Protein 1O13 (pdb70)

Nearest PDB structures (foldseek):
  1o13-assembly1_A  TM=1.010E+00  e=2.431E-22  Thermotoga maritima
  1t3v-assembly1_A  TM=9.367E-01  e=3.868E-17  Thermotoga maritima
  2yx6-assembly1_A-2  TM=9.525E-01  e=4.884E-11  Pyrococcus horikoshii OT3
  2yx6-assembly3_D-3  TM=9.202E-01  e=7.203E-11  Pyrococcus horikoshii OT3
  2re2-assembly1_A  TM=8.102E-01  e=6.526E-03  Thermoplasma acidophilum DSM 1728

Organism: Thermotoga maritima (strain ATCC 43589 / DSM 3109 / JCM 10099 / NBRC 100826 / MSB8) (NCBI:txid243274)

B-factor: mean 29.23, std 10.31, range [16.58, 80.36]

Foldseek 3Di:
DEKFQFQDCPDQQTWGDQEDFQRQWIWDFDADPLATDDIRIGGQVQNDPPRGDDSLVVVVVVPAQEYEHADYDPVSCVVCVCRHHYHYNDGGGNRVRSNCVSVVD

CATH classification: 3.30.420.130

Secondary structure (DSSP, 8-state):
-EEEEESS--GGGPBBPS-STT-SEEEEEEEETTEEEEEEEEE-GGGSTT--S-HHHHHHHTT-SEEE-S---HHHHHHHH---EEE-S--SBHHHHHHHHHTT-

Radius of gyration: 12.38 Å; Cα contacts (8 Å, |Δi|>4): 218; chains: 1; bounding box: 26×30×35 Å

Sequence (105 aa):
IIAIPVSENRGKDSPISEHFGRAPYFAFVKVKNNAIADISVEENPLAQDHVHGAVPNFVKEKGAELVIVRGIGRRAIAAFEAGVKVIKGASGTVEEVVNQYLSGQ

InterPro domains:
  IPR003731 Dinitrogenase iron-molybdenum cofactor biosynthesis [PF02579] (14-104)
  IPR033913 MTH1175 domain [cd00851] (1-104)
  IPR036105 Dinitrogenase iron-molybdenum cofactor biosynthesis superfamily [G3DSA:3.30.420.130] (1-107)
  IPR036105 Dinitrogenase iron-molybdenum cofactor biosynthesis superfamily [SSF53146] (1-124)

Structure (mmCIF, N/CA/C/O backbone):
data_1O13
#
_entry.id   1O13
#
_cell.length_a   32.57
_cell.length_b   39.84
_cell.length_c   85.77
_cell.angle_alpha   90
_cell.angle_beta   90
_cell.angle_gamma   90
#
_symmetry.space_group_name_H-M   'P 21 21 21'
#
loop_
_entity.id
_entity.type
_entity.pdbx_description
1 polymer 'probable NifB protein'
2 water water
#
loop_
_atom_site.group_PDB
_atom_site.id
_atom_site.type_symbol
_atom_site.label_atom_id
_atom_site.label_alt_id
_atom_site.label_comp_id
_atom_site.label_asym_id
_atom_site.label_entity_id
_atom_site.label_seq_id
_atom_site.pdbx_PDB_ins_code
_atom_site.Cartn_x
_atom_site.Cartn_y
_atom_site.Cartn_z
_atom_site.occupancy
_atom_site.B_iso_or_equiv
_atom_site.auth_seq_id
_atom_site.auth_comp_id
_atom_site.auth_asym_id
_atom_site.auth_atom_id
_atom_site.pdbx_PDB_model_num
ATOM 9 N N . ILE A 1 14 ? 7.998 18.890 50.033 1.00 26.50 2 ILE A N 1
ATOM 10 C CA . ILE A 1 14 ? 8.777 19.420 51.142 1.00 23.22 2 ILE A CA 1
ATOM 11 C C . ILE A 1 14 ? 10.238 19.132 50.881 1.00 22.44 2 ILE A C 1
ATOM 12 O O . ILE A 1 14 ? 10.599 18.008 50.557 1.00 21.97 2 ILE A O 1
ATOM 17 N N . ILE A 1 15 ? 11.074 20.156 51.006 1.00 21.19 3 ILE A N 1
ATOM 18 C CA . ILE A 1 15 ? 12.503 20.012 50.758 1.00 21.18 3 ILE A CA 1
ATOM 19 C C . ILE A 1 15 ? 13.229 20.241 52.080 1.00 19.92 3 ILE A C 1
ATOM 20 O O . ILE A 1 15 ? 12.885 21.170 52.810 1.00 22.31 3 ILE A O 1
ATOM 25 N N . ALA A 1 16 ? 14.227 19.415 52.391 1.00 19.47 4 ALA A N 1
ATOM 26 C CA . ALA A 1 16 ? 14.972 19.586 53.649 1.00 19.89 4 ALA A CA 1
ATOM 27 C C . ALA A 1 16 ? 16.385 20.068 53.335 1.00 19.42 4 ALA A C 1
ATOM 28 O O . ALA A 1 16 ? 17.009 19.624 52.357 1.00 20.31 4 ALA A O 1
ATOM 30 N N . ILE A 1 17 ? 16.877 20.992 54.152 1.00 18.72 5 ILE A N 1
ATOM 31 C CA . ILE A 1 17 ? 18.222 21.536 53.964 1.00 19.63 5 ILE A CA 1
ATOM 32 C C . ILE A 1 17 ? 18.904 21.709 55.324 1.00 18.39 5 ILE A C 1
ATOM 33 O O . ILE A 1 17 ? 18.373 22.381 56.223 1.00 18.31 5 ILE A O 1
ATOM 38 N N . PRO A 1 18 ? 20.076 21.089 55.513 1.00 16.58 6 PRO A N 1
ATOM 39 C CA . PRO A 1 18 ? 20.782 21.232 56.797 1.00 18.50 6 PRO A CA 1
ATOM 40 C C . PRO A 1 18 ? 21.388 22.630 56.826 1.00 19.68 6 PRO A C 1
ATOM 41 O O . PRO A 1 18 ? 22.009 23.046 55.849 1.00 19.93 6 PRO A O 1
ATOM 45 N N . VAL A 1 19 ? 21.211 23.354 57.925 1.00 18.98 7 VAL A N 1
ATOM 46 C CA . VAL A 1 19 ? 21.764 24.695 58.003 1.00 19.28 7 VAL A CA 1
ATOM 47 C C . VAL A 1 19 ? 22.575 24.868 59.273 1.00 20.47 7 VAL A C 1
ATOM 48 O O . VAL A 1 19 ? 22.336 24.198 60.285 1.00 21.21 7 VAL A O 1
ATOM 52 N N . SER A 1 20 ? 23.552 25.772 59.214 1.00 20.86 8 SER A N 1
ATOM 53 C CA . SER A 1 20 ? 24.467 25.977 60.322 1.00 22.37 8 SER A CA 1
ATOM 54 C C . SER A 1 20 ? 24.090 27.010 61.371 1.00 23.15 8 SER A C 1
ATOM 55 O O . SER A 1 20 ? 24.660 27.013 62.461 1.00 23.42 8 SER A O 1
ATOM 58 N N . GLU A 1 21 ? 23.146 27.880 61.041 1.00 22.81 9 GLU A N 1
ATOM 59 C CA . GLU A 1 21 ? 22.675 28.923 61.952 1.00 25.15 9 GLU A CA 1
ATOM 60 C C . GLU A 1 21 ? 21.223 29.155 61.604 1.00 23.58 9 GLU A C 1
ATOM 61 O O . GLU A 1 21 ? 20.836 28.929 60.457 1.00 22.43 9 GLU A O 1
ATOM 67 N N . ASN A 1 22 ? 20.427 29.625 62.564 1.00 20.12 10 ASN A N 1
ATOM 68 C CA . ASN A 1 22 ? 19.032 29.925 62.250 1.00 19.58 10 ASN A CA 1
ATOM 69 C C . ASN A 1 22 ? 18.907 31.390 61.865 1.00 20.53 10 ASN A C 1
ATOM 70 O O . ASN A 1 22 ? 18.961 32.270 62.726 1.00 19.99 10 ASN A O 1
ATOM 75 N N . ARG A 1 23 ? 18.793 31.652 60.564 1.00 20.03 11 ARG A N 1
ATOM 76 C CA . ARG A 1 23 ? 18.596 33.015 60.080 1.00 21.20 11 ARG A CA 1
ATOM 77 C C . ARG A 1 23 ? 17.363 32.983 59.193 1.00 20.20 11 ARG A C 1
ATOM 78 O O . ARG A 1 23 ? 17.282 33.673 58.188 1.00 19.70 11 ARG A O 1
ATOM 86 N N . GLY A 1 24 ? 16.399 32.142 59.570 1.00 20.10 12 GLY A N 1
ATOM 87 C CA . GLY A 1 24 ? 15.180 32.048 58.789 1.00 18.82 12 GLY A CA 1
ATOM 88 C C . GLY A 1 24 ? 15.466 31.698 57.329 1.00 19.69 12 GLY A C 1
ATOM 89 O O . GLY A 1 24 ? 16.222 30.778 57.047 1.00 18.70 12 GLY A O 1
ATOM 90 N N . LYS A 1 25 ? 14.874 32.446 56.406 1.00 20.10 13 LYS A N 1
ATOM 91 C CA . LYS A 1 25 ? 15.068 32.174 54.982 1.00 20.49 13 LYS A CA 1
ATOM 92 C C . LYS A 1 25 ? 16.506 32.369 54.562 1.00 21.00 13 LYS A C 1
ATOM 93 O O . LYS A 1 25 ? 16.927 31.856 53.524 1.00 19.52 13 LYS A O 1
ATOM 99 N N . ASP A 1 26 ? 17.263 33.112 55.363 1.00 22.05 14 ASP 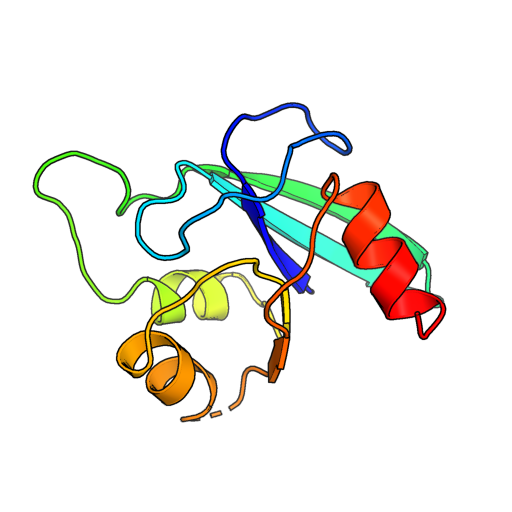A N 1
ATOM 100 C CA . ASP A 1 26 ? 18.680 33.362 55.045 1.00 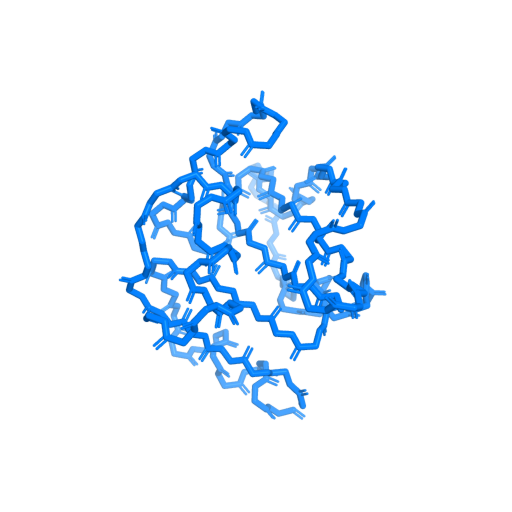21.63 14 ASP A CA 1
ATOM 101 C C . ASP A 1 26 ? 19.640 32.402 55.749 1.00 21.56 14 ASP A C 1
ATOM 102 O O . ASP A 1 26 ? 20.859 32.641 55.757 1.00 19.75 14 ASP A O 1
ATOM 107 N N . SER A 1 27 ? 19.118 31.310 56.312 1.00 19.55 15 SER A N 1
ATOM 108 C CA . SER A 1 27 ? 19.998 30.364 56.999 1.00 19.85 15 SER A CA 1
ATOM 109 C C . SER A 1 27 ? 20.945 29.755 55.983 1.00 19.81 15 SER A C 1
ATOM 110 O O . SER A 1 27 ? 20.518 29.260 54.935 1.00 20.25 15 SER A O 1
ATOM 113 N N . PRO A 1 28 ? 22.251 29.784 56.285 1.00 20.57 16 PRO A N 1
ATOM 114 C CA . PRO A 1 28 ? 23.306 29.243 55.419 1.00 22.25 16 PRO A CA 1
ATOM 115 C C . PRO A 1 28 ? 23.339 27.716 55.450 1.00 21.33 16 PRO A C 1
ATOM 116 O O . PRO A 1 28 ? 23.260 27.117 56.509 1.00 20.05 16 PRO A O 1
ATOM 120 N N . ILE A 1 29 ? 23.479 27.105 54.283 1.00 24.88 17 ILE A N 1
ATOM 121 C CA . ILE A 1 29 ? 23.529 25.652 54.198 1.00 27.04 17 ILE A CA 1
ATOM 122 C C . ILE A 1 29 ? 24.761 25.142 54.948 1.00 29.18 17 ILE A C 1
ATOM 123 O O . ILE A 1 29 ? 25.859 25.700 54.847 1.00 29.41 17 ILE A O 1
ATOM 128 N N . SER A 1 30 ? 24.571 24.091 55.733 1.00 28.89 18 SER A N 1
ATOM 129 C CA . SER A 1 30 ? 25.655 23.530 56.526 1.00 29.86 18 SER A CA 1
ATOM 130 C C . SER A 1 30 ? 26.662 22.772 55.655 1.00 31.13 18 SER A C 1
ATOM 131 O O . SER A 1 30 ? 26.286 22.145 54.666 1.00 30.99 18 SER A O 1
ATOM 134 N N . GLU A 1 31 ? 27.939 22.833 56.020 1.00 30.28 19 GLU A N 1
ATOM 135 C CA . GLU A 1 31 ? 28.954 22.106 55.259 1.00 33.10 19 GLU A CA 1
ATOM 136 C C . GLU A 1 31 ? 28.720 20.599 55.407 1.00 33.79 19 GLU A C 1
ATOM 137 O O . GLU A 1 31 ? 28.909 19.853 54.454 1.00 36.99 19 GLU A O 1
ATOM 143 N N . HIS A 1 32 ? 28.298 20.165 56.594 1.00 33.29 20 HIS A N 1
ATOM 144 C CA . HIS A 1 32 ? 28.032 18.745 56.872 1.00 35.72 20 HIS A CA 1
ATOM 145 C C . HIS A 1 32 ? 26.541 18.465 57.131 1.00 35.91 20 HIS A C 1
ATOM 146 O O . HIS A 1 32 ? 25.814 19.335 57.618 1.00 37.87 20 HIS A O 1
ATOM 153 N N . PHE A 1 33 ? 26.097 17.251 56.805 1.00 34.24 21 PHE A N 1
ATOM 154 C CA . PHE A 1 33 ? 24.696 16.845 56.968 1.00 32.64 21 PHE A CA 1
ATOM 155 C C . PHE A 1 33 ? 24.299 16.346 58.359 1.00 31.99 21 PHE A C 1
ATOM 156 O O . PHE A 1 33 ? 23.478 16.958 59.032 1.00 31.41 21 PHE A O 1
ATOM 164 N N . GLY A 1 34 ? 24.879 15.221 58.771 1.00 31.00 22 GLY A N 1
ATOM 165 C CA . GLY A 1 34 ? 24.528 14.619 60.046 1.00 30.41 22 GLY A CA 1
ATOM 166 C C . GLY A 1 34 ? 24.582 15.482 61.284 1.00 29.90 22 GLY A C 1
ATOM 167 O O . GLY A 1 34 ? 23.707 15.384 62.146 1.00 29.17 22 GLY A O 1
ATOM 168 N N . ARG A 1 35 ? 25.605 16.327 61.374 1.00 29.60 23 ARG A N 1
ATOM 169 C CA . ARG A 1 35 ? 25.792 17.191 62.531 1.00 29.60 23 ARG A CA 1
ATOM 170 C C . ARG A 1 35 ? 25.281 18.627 62.372 1.00 28.53 23 ARG A C 1
ATOM 171 O O . ARG A 1 35 ? 25.538 19.453 63.244 1.00 28.29 23 ARG A O 1
ATOM 179 N N . ALA A 1 36 ? 24.567 18.938 61.287 1.00 26.16 24 ALA A N 1
ATOM 180 C CA . ALA A 1 36 ? 24.044 20.312 61.122 1.00 23.94 24 ALA A CA 1
ATOM 181 C C . ALA A 1 36 ? 23.199 20.621 62.347 1.00 23.21 24 ALA A C 1
ATOM 182 O O . ALA A 1 36 ? 22.439 19.778 62.788 1.00 23.42 24 ALA A O 1
ATOM 184 N N . PRO A 1 37 ? 23.289 21.843 62.897 1.00 21.74 25 PRO A N 1
ATOM 185 C CA . PRO A 1 37 ? 22.476 22.120 64.085 1.00 22.29 25 PRO A CA 1
ATOM 186 C C . PRO A 1 37 ? 20.984 22.235 63.841 1.00 21.26 25 PRO A C 1
ATOM 187 O O . PRO A 1 37 ? 20.197 22.086 64.779 1.00 20.93 25 PRO A O 1
ATOM 191 N N . TYR A 1 38 ? 20.587 22.509 62.595 1.00 19.43 26 TYR A N 1
ATOM 192 C CA . TYR A 1 38 ? 19.169 22.626 62.272 1.00 19.43 26 TYR A CA 1
ATOM 193 C C . TYR A 1 38 ? 18.908 22.103 60.879 1.00 19.57 26 TYR A C 1
ATOM 194 O O . TYR A 1 38 ? 19.821 21.960 60.079 1.00 19.22 26 TYR A O 1
ATOM 203 N N . PHE A 1 39 ? 17.643 21.825 60.599 1.00 18.77 27 PHE A N 1
ATOM 204 C CA . PHE A 1 39 ? 17.245 21.504 59.237 1.00 18.19 27 PHE A CA 1
ATOM 205 C C . PHE A 1 39 ? 16.121 22.483 58.942 1.00 19.42 27 PHE A C 1
ATOM 206 O O . PHE A 1 39 ? 15.288 22.748 59.811 1.00 19.39 27 PHE A O 1
ATOM 214 N N . ALA A 1 40 ? 16.113 23.051 57.742 1.00 18.44 28 ALA A N 1
ATOM 215 C CA . ALA A 1 40 ? 15.029 23.946 57.368 1.00 19.58 28 ALA A CA 1
ATOM 216 C C . ALA A 1 40 ? 14.129 23.047 56.533 1.00 19.85 28 ALA A C 1
ATOM 217 O O . ALA A 1 40 ? 14.634 22.368 55.629 1.00 20.02 28 ALA A O 1
ATOM 219 N N . PHE A 1 41 ? 12.834 22.997 56.846 1.00 18.84 29 PHE A N 1
ATOM 220 C CA . PHE A 1 41 ? 11.904 22.188 56.047 1.00 19.11 29 PHE A CA 1
ATOM 221 C C . PHE A 1 41 ? 11.078 23.186 55.266 1.00 18.06 29 PHE A C 1
ATOM 222 O O . PHE A 1 41 ? 10.337 23.991 55.838 1.00 16.86 29 PHE A O 1
ATOM 230 N N . VAL A 1 42 ? 11.219 23.118 53.946 1.00 18.93 30 VAL A N 1
ATOM 231 C CA . VAL A 1 42 ? 10.590 24.078 53.052 1.00 17.67 30 VAL A CA 1
ATOM 232 C C . VAL A 1 42 ? 9.472 23.507 52.209 1.00 19.11 30 VAL A C 1
ATOM 233 O O . VAL A 1 42 ? 9.719 22.607 51.406 1.00 17.64 30 VAL A O 1
ATOM 237 N N . LYS A 1 43 ? 8.259 24.030 52.384 1.00 17.30 31 LYS A N 1
ATOM 238 C CA . LYS A 1 43 ? 7.136 23.557 51.576 1.00 21.87 31 LYS A CA 1
ATOM 239 C C . LYS A 1 43 ? 7.150 24.379 50.286 1.00 21.42 31 LYS A C 1
ATOM 240 O O . LYS A 1 43 ? 7.357 25.590 50.312 1.00 19.77 31 LYS A O 1
ATOM 246 N N . VAL A 1 44 ? 6.941 23.712 49.162 1.00 21.39 32 VAL A N 1
ATOM 247 C CA . VAL A 1 44 ? 6.913 24.392 47.871 1.00 22.62 32 VAL A CA 1
ATOM 248 C C . VAL A 1 44 ? 5.534 24.143 47.253 1.00 25.03 32 VAL A C 1
ATOM 249 O O . VAL A 1 44 ? 4.978 23.034 47.362 1.00 24.56 32 VAL A O 1
ATOM 253 N N . LYS A 1 45 ? 4.977 25.173 46.624 1.00 23.58 33 LYS A N 1
ATOM 254 C CA . LYS A 1 45 ? 3.673 25.070 45.970 1.00 24.70 33 LYS A CA 1
ATOM 255 C C . LYS A 1 45 ? 3.729 26.039 44.790 1.00 24.60 33 LYS A C 1
ATOM 256 O O . LYS A 1 45 ? 4.346 27.098 44.903 1.00 21.46 33 LYS A O 1
ATOM 262 N N . ASN A 1 46 ? 3.132 25.669 43.654 1.00 23.35 34 ASN A N 1
ATOM 263 C CA . ASN A 1 46 ? 3.126 26.546 42.487 1.00 22.94 34 ASN A CA 1
ATOM 264 C C . ASN A 1 46 ? 4.559 26.917 42.085 1.00 23.16 34 ASN A C 1
ATOM 265 O O . ASN A 1 46 ? 4.825 28.021 41.597 1.00 23.81 34 ASN A O 1
ATOM 270 N N . ASN A 1 47 ? 5.468 25.970 42.276 1.00 23.89 35 ASN A N 1
ATOM 271 C CA . ASN A 1 47 ? 6.872 26.152 41.949 1.00 25.02 35 ASN A CA 1
ATOM 272 C C . ASN A 1 47 ? 7.551 27.307 42.664 1.00 25.11 35 ASN A C 1
ATOM 273 O O . ASN A 1 47 ? 8.500 27.888 42.130 1.00 25.13 35 ASN A O 1
ATOM 278 N N . ALA A 1 48 ? 7.074 27.626 43.868 1.00 23.04 36 ALA A N 1
ATOM 279 C CA . ALA A 1 48 ? 7.654 28.696 44.682 1.00 22.60 36 ALA A CA 1
ATOM 280 C C . ALA A 1 48 ? 7.596 28.280 46.140 1.00 21.76 36 ALA A C 1
ATOM 281 O O . ALA A 1 48 ? 6.801 27.413 46.531 1.00 19.57 36 ALA A O 1
ATOM 283 N N . ILE A 1 49 ? 8.458 28.892 46.937 1.00 20.27 37 ILE A N 1
ATOM 284 C CA . ILE 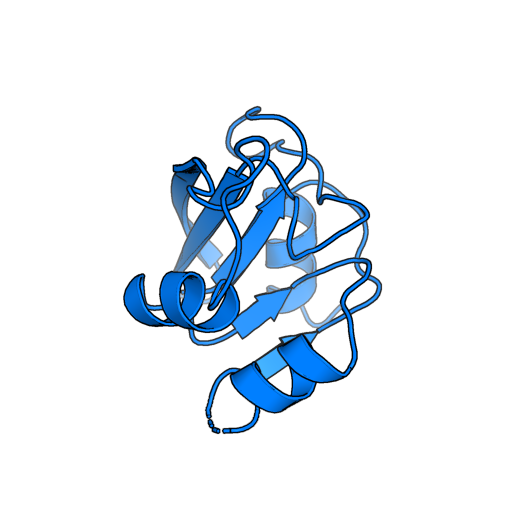A 1 49 ? 8.502 28.612 48.375 1.00 18.23 37 ILE A CA 1
ATOM 285 C C . ILE A 1 49 ? 7.165 29.029 48.981 1.00 21.16 37 ILE A C 1
ATOM 286 O O . ILE A 1 49 ? 6.659 30.127 48.692 1.00 18.50 37 ILE A O 1
ATOM 291 N N . ALA A 1 50 ? 6.599 28.170 49.827 1.00 19.79 38 ALA A N 1
ATOM 292 C CA . ALA A 1 50 ? 5.320 28.465 50.470 1.00 21.54 38 ALA A CA 1
ATOM 293 C C . ALA A 1 50 ? 5.473 28.617 51.984 1.00 21.54 38 ALA A C 1
ATOM 294 O O . ALA A 1 50 ? 4.767 29.409 52.602 1.00 21.74 38 ALA A O 1
ATOM 296 N N . ASP A 1 51 ? 6.415 27.896 52.578 1.00 18.97 39 ASP A N 1
ATOM 297 C CA . ASP A 1 51 ? 6.604 27.983 54.041 1.00 20.60 39 ASP A CA 1
ATOM 298 C C . ASP A 1 51 ? 8.002 27.489 54.397 1.00 19.45 39 ASP A C 1
ATOM 299 O O . ASP A 1 51 ? 8.505 26.572 53.762 1.00 18.55 39 ASP A O 1
ATOM 304 N N . ILE A 1 52 ? 8.629 28.093 55.399 1.00 18.74 40 ILE A N 1
ATOM 305 C CA . ILE A 1 52 ? 9.957 27.628 55.813 1.00 18.82 40 ILE A CA 1
ATOM 306 C C . ILE A 1 52 ? 9.889 27.390 57.318 1.00 20.68 40 ILE A C 1
ATOM 307 O O . ILE A 1 52 ? 9.517 28.289 58.077 1.00 20.53 40 ILE A O 1
ATOM 312 N N . SER A 1 53 ? 10.226 26.179 57.739 1.00 18.06 41 SER A N 1
ATOM 313 C CA . SER A 1 53 ? 10.210 25.833 59.149 1.00 19.67 41 SER A CA 1
ATOM 314 C C . SER A 1 53 ? 11.614 25.419 59.567 1.00 20.47 41 SER A C 1
ATOM 315 O O . SER A 1 53 ? 12.132 24.406 59.085 1.00 21.32 41 SER A O 1
ATOM 318 N N . VAL A 1 54 ? 12.228 26.173 60.471 1.00 20.99 42 VAL A N 1
ATOM 319 C CA . VAL A 1 54 ? 13.582 25.837 60.925 1.00 17.35 42 VAL A CA 1
ATOM 320 C C . VAL A 1 54 ? 13.445 25.032 62.201 1.00 19.52 42 VAL A C 1
ATOM 321 O O . VAL A 1 54 ? 12.846 25.500 63.179 1.00 18.63 42 VAL A O 1
ATOM 325 N N . GLU A 1 55 ? 14.021 23.835 62.198 1.00 20.13 43 GLU A N 1
ATOM 326 C CA . GLU A 1 55 ? 13.923 22.936 63.350 1.00 23.48 43 GLU A CA 1
ATOM 327 C C . GLU A 1 55 ? 15.267 22.429 63.862 1.00 22.44 43 GLU A C 1
ATOM 328 O O . GLU A 1 55 ? 16.171 22.168 63.085 1.00 19.60 43 GLU A O 1
ATOM 334 N N . GLU A 1 56 ? 15.404 22.298 65.181 1.00 21.49 44 GLU A N 1
ATOM 335 C CA . GLU A 1 56 ? 16.663 21.816 65.729 1.00 23.10 44 GLU A CA 1
ATOM 336 C C . GLU A 1 56 ? 16.875 20.395 65.260 1.00 20.98 44 GLU A C 1
ATOM 337 O O . GLU A 1 56 ? 15.918 19.636 65.158 1.00 20.58 44 GLU A O 1
ATOM 343 N N . ASN A 1 57 ? 18.121 20.041 64.968 1.00 18.46 45 ASN A N 1
ATOM 344 C CA . ASN A 1 57 ? 18.450 18.663 64.585 1.00 19.79 45 ASN A CA 1
ATOM 345 C C . ASN A 1 57 ? 18.716 18.004 65.940 1.00 19.81 45 ASN A C 1
ATOM 346 O O . ASN A 1 57 ? 19.705 18.325 66.595 1.00 19.97 45 ASN A O 1
ATOM 351 N N . PRO A 1 58 ? 17.839 17.086 66.380 1.00 20.61 46 PRO A N 1
ATOM 352 C CA . PRO A 1 58 ? 18.054 16.435 67.676 1.00 21.77 46 PRO A CA 1
ATOM 353 C C . PRO A 1 58 ? 19.378 15.677 67.737 1.00 21.23 46 PRO A C 1
ATOM 354 O O . PRO A 1 58 ? 19.940 15.486 68.818 1.00 24.34 46 PRO A O 1
ATOM 358 N N . LEU A 1 59 ? 19.878 15.238 66.593 1.00 21.59 47 LEU A N 1
ATOM 359 C CA . LEU A 1 59 ? 21.138 14.488 66.602 1.00 21.75 47 LEU A CA 1
ATOM 360 C C . LEU A 1 59 ? 22.380 15.388 66.548 1.00 23.47 47 LEU A C 1
ATOM 361 O O . LEU A 1 59 ? 23.505 14.901 66.406 1.00 23.26 47 LEU A O 1
ATOM 366 N N . ALA A 1 60 ? 22.198 16.704 66.668 1.00 22.83 48 ALA A N 1
ATOM 367 C CA . ALA A 1 60 ? 23.365 17.570 66.660 1.00 26.08 48 ALA A CA 1
ATOM 368 C C . ALA A 1 60 ? 23.918 17.684 68.081 1.00 27.79 48 ALA A C 1
ATOM 369 O O . ALA A 1 60 ? 24.989 18.220 68.272 1.00 31.61 48 ALA A O 1
ATOM 371 N N . GLN A 1 61 ? 23.182 17.202 69.074 1.00 28.43 49 GLN A N 1
ATOM 372 C CA . GLN A 1 61 ? 23.655 17.259 70.468 1.00 31.41 49 GLN A CA 1
ATOM 373 C C . GLN A 1 61 ? 24.887 16.374 70.628 1.00 31.70 49 GLN A C 1
ATOM 374 O O . GLN A 1 61 ? 25.053 15.378 69.911 1.00 31.84 49 GLN A O 1
ATOM 380 N N . ASP A 1 62 ? 25.747 16.722 71.580 1.00 33.41 50 ASP A N 1
ATOM 381 C CA . ASP A 1 62 ? 26.954 15.943 71.817 1.00 32.79 50 ASP A CA 1
ATOM 382 C C . ASP A 1 62 ? 26.554 14.560 72.317 1.00 31.10 50 ASP A C 1
ATOM 383 O O . ASP A 1 62 ? 25.708 14.439 73.196 1.00 30.88 50 ASP A O 1
ATOM 388 N N . HIS A 1 63 ? 27.157 13.524 71.744 1.00 29.60 51 HIS A N 1
ATOM 389 C CA . HIS A 1 63 ? 26.872 12.152 72.155 1.00 28.37 51 HIS A CA 1
ATOM 390 C C . HIS A 1 63 ? 25.459 11.640 71.960 1.00 25.56 51 HIS A C 1
ATOM 391 O O . HIS A 1 63 ? 24.995 10.794 72.723 1.00 23.60 51 HIS A O 1
ATOM 398 N N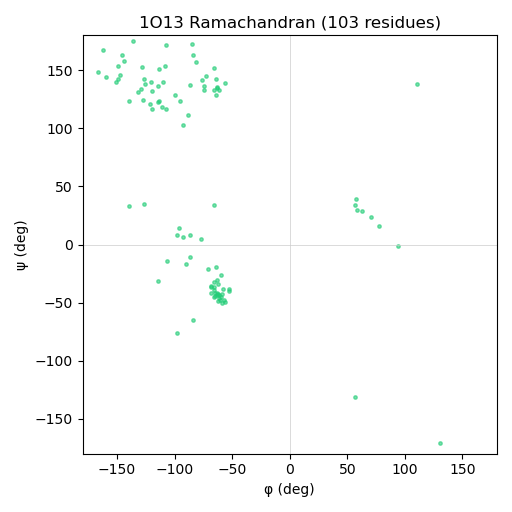 . VAL A 1 64 ? 24.776 12.175 70.954 1.00 22.47 52 VAL A N 1
ATOM 399 C CA . VAL A 1 64 ? 23.446 11.701 70.579 1.00 22.01 52 VAL A CA 1
ATOM 400 C C . VAL A 1 64 ? 23.636 11.568 69.070 1.00 21.38 52 VAL A C 1
ATOM 401 O O . VAL A 1 64 ? 24.127 12.491 68.427 1.00 22.45 52 VAL A O 1
ATOM 405 N N . HIS A 1 65 ? 23.264 10.447 68.482 1.00 19.10 53 HIS A N 1
ATOM 406 C CA . HIS A 1 65 ? 23.480 10.297 67.045 1.00 20.35 53 HIS A CA 1
ATOM 407 C C . HIS A 1 65 ? 22.631 9.185 66.486 1.00 19.40 53 HIS A C 1
ATOM 408 O O . HIS A 1 65 ? 22.037 8.419 67.253 1.00 19.25 53 HIS A O 1
ATOM 415 N N . GLY A 1 66 ? 22.535 9.117 65.161 1.00 17.74 54 GLY A N 1
ATOM 416 C CA . GLY A 1 66 ? 21.808 8.017 64.547 1.00 19.52 54 GLY A CA 1
ATOM 417 C C . GLY A 1 66 ? 20.485 8.311 63.863 1.00 21.34 54 GLY A C 1
ATOM 418 O O . GLY A 1 66 ? 19.689 9.128 64.336 1.00 21.00 54 GLY A O 1
ATOM 419 N N . ALA A 1 67 ? 20.287 7.679 62.706 1.00 19.14 55 ALA A N 1
ATOM 420 C CA . ALA A 1 67 ? 19.033 7.796 61.976 1.00 20.52 55 ALA A CA 1
ATOM 421 C C . ALA A 1 67 ? 18.631 9.223 61.608 1.00 18.93 55 ALA A C 1
ATOM 422 O O . ALA A 1 67 ? 17.450 9.545 61.681 1.00 19.82 55 ALA A O 1
ATOM 424 N N . VAL A 1 68 ? 19.580 10.070 61.220 1.00 18.73 56 VAL A N 1
ATOM 425 C CA . VAL A 1 68 ? 19.221 11.436 60.853 1.00 20.81 56 VAL A CA 1
ATOM 426 C C . VAL A 1 68 ? 18.405 11.419 59.558 1.00 21.37 56 VAL A C 1
ATOM 427 O O . VAL A 1 68 ? 17.485 12.217 59.393 1.00 22.01 56 VAL A O 1
ATOM 431 N N . PRO A 1 69 ? 18.725 10.513 58.616 1.00 21.36 57 PRO A N 1
ATOM 432 C CA . PRO A 1 69 ? 17.888 10.547 57.408 1.00 20.74 57 PRO A CA 1
ATOM 433 C C . PRO A 1 69 ? 16.434 10.223 57.769 1.00 20.73 57 PRO A C 1
ATOM 434 O O . PRO A 1 69 ? 15.490 10.763 57.174 1.00 20.63 57 PRO A O 1
ATOM 438 N N . ASN A 1 70 ? 16.249 9.351 58.761 1.00 19.40 58 ASN A N 1
ATOM 439 C CA . ASN A 1 70 ? 14.905 8.966 59.194 1.00 19.71 58 ASN A CA 1
ATOM 440 C C . ASN A 1 70 ? 14.158 10.131 59.808 1.00 20.75 58 ASN A C 1
ATOM 441 O O . ASN A 1 70 ? 12.953 10.268 59.600 1.00 21.10 58 ASN A O 1
ATOM 446 N N . PHE A 1 71 ? 14.863 10.958 60.586 1.00 18.91 59 PHE A N 1
ATOM 447 C CA . PHE A 1 71 ? 14.256 12.137 61.188 1.00 20.06 59 PHE A CA 1
ATOM 448 C C . PHE A 1 71 ? 13.812 13.065 60.030 1.00 20.67 59 PHE A C 1
ATOM 449 O O . PHE A 1 71 ? 12.703 13.596 60.045 1.00 21.51 59 PHE A O 1
ATOM 457 N N . VAL A 1 72 ? 14.667 13.231 59.026 1.00 20.07 60 VAL A N 1
ATOM 458 C CA . VAL A 1 72 ? 14.341 14.098 57.889 1.00 21.24 60 VAL A CA 1
ATOM 459 C C . VAL A 1 72 ? 13.100 13.577 57.161 1.00 22.90 60 VAL A C 1
ATOM 460 O O . VAL A 1 72 ? 12.180 14.340 56.857 1.00 22.32 60 VAL A O 1
ATOM 464 N N . LYS A 1 73 ? 13.068 12.274 56.902 1.00 24.76 61 LYS A N 1
ATOM 465 C CA . LYS A 1 73 ? 11.920 11.651 56.239 1.00 26.34 61 LYS A CA 1
ATOM 466 C C . LYS A 1 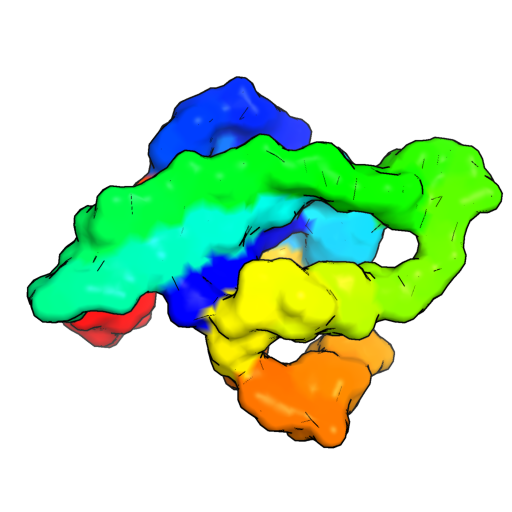73 ? 10.631 11.809 57.065 1.00 27.90 61 LYS A C 1
ATOM 467 O O . LYS A 1 73 ? 9.559 12.121 56.518 1.00 29.00 61 LYS A O 1
ATOM 473 N N . GLU A 1 74 ? 10.733 11.602 58.379 1.00 28.01 62 GLU A N 1
ATOM 474 C CA . GLU A 1 74 ? 9.592 11.725 59.293 1.00 30.48 62 GLU A CA 1
ATOM 475 C C . GLU A 1 74 ? 8.898 13.056 59.122 1.00 30.01 62 GLU A C 1
ATOM 476 O O . GLU A 1 74 ? 7.683 13.157 59.235 1.00 29.08 62 GLU A O 1
ATOM 482 N N . LYS A 1 75 ? 9.703 14.086 58.906 1.00 28.90 63 LYS A N 1
ATOM 483 C CA . LYS A 1 75 ? 9.215 15.442 58.759 1.00 30.41 63 LYS A CA 1
ATOM 484 C C . LYS A 1 75 ? 8.591 15.745 57.405 1.00 30.52 63 LYS A C 1
ATOM 485 O O . LYS A 1 75 ? 8.252 16.900 57.131 1.00 34.53 63 LYS A O 1
ATOM 491 N N . GLY A 1 76 ? 8.475 14.733 56.554 1.00 29.39 64 GLY A N 1
ATOM 492 C CA . GLY A 1 76 ? 7.841 14.924 55.257 1.00 28.93 64 GLY A CA 1
ATOM 493 C C . GLY A 1 76 ? 8.691 15.236 54.035 1.00 27.64 64 GLY A C 1
ATOM 494 O O . GLY A 1 76 ? 8.149 15.359 52.938 1.00 26.09 64 GLY A O 1
ATOM 495 N N . ALA A 1 77 ? 10.008 15.360 54.200 1.00 25.08 65 ALA A N 1
ATOM 496 C CA . ALA A 1 77 ? 10.888 15.671 53.073 1.00 26.01 65 ALA A CA 1
ATOM 497 C C . ALA A 1 77 ? 10.901 14.643 51.959 1.00 27.43 65 ALA A C 1
ATOM 498 O O . ALA A 1 77 ? 11.051 13.449 52.210 1.00 26.90 65 ALA A O 1
ATOM 500 N N . GLU A 1 78 ? 10.780 15.120 50.723 1.00 25.90 66 GLU A N 1
ATOM 501 C CA . GLU A 1 78 ? 10.835 14.251 49.556 1.00 27.92 66 GLU A CA 1
ATOM 502 C C . GLU A 1 78 ? 12.158 14.463 48.849 1.00 26.78 66 GLU A C 1
ATOM 503 O O . GLU A 1 78 ? 12.561 13.672 48.000 1.00 28.03 66 GLU A O 1
ATOM 509 N N . LEU A 1 79 ? 12.840 15.546 49.213 1.00 25.38 67 LEU A N 1
ATOM 510 C CA . LEU A 1 79 ? 14.126 15.895 48.621 1.00 24.26 67 LEU A CA 1
ATOM 511 C C . LEU A 1 79 ? 14.962 16.593 49.683 1.00 24.02 67 LEU A C 1
ATOM 512 O O . LEU A 1 79 ? 14.423 17.283 50.540 1.00 21.82 67 LEU A O 1
ATOM 517 N N . VAL A 1 80 ? 16.269 16.383 49.646 1.00 24.51 68 VAL A N 1
ATOM 518 C CA . VAL A 1 80 ? 17.154 17.047 50.584 1.00 24.22 68 VAL A CA 1
ATOM 519 C C . VAL A 1 80 ? 18.249 17.664 49.728 1.00 24.94 68 VAL A C 1
ATOM 520 O O . VAL A 1 80 ? 18.767 17.023 48.801 1.00 26.14 68 VAL A O 1
ATOM 524 N N . ILE A 1 81 ? 18.567 18.923 50.006 1.00 24.07 69 ILE A N 1
ATOM 525 C CA . ILE A 1 81 ? 19.614 19.644 49.278 1.00 24.01 69 ILE A CA 1
ATOM 526 C C . ILE A 1 81 ? 20.713 19.887 50.300 1.00 25.21 69 ILE A C 1
ATOM 527 O O . ILE A 1 81 ? 20.464 20.457 51.360 1.00 23.57 69 ILE A O 1
ATOM 532 N N . VAL A 1 82 ? 21.922 19.427 50.001 1.00 24.02 70 VAL A N 1
ATOM 533 C CA . VAL A 1 82 ? 23.018 19.557 50.939 1.00 25.83 70 VAL A CA 1
ATOM 534 C C . VAL A 1 82 ? 24.290 20.018 50.242 1.00 28.63 70 VAL A C 1
ATOM 535 O O . VAL A 1 82 ? 24.328 20.165 49.008 1.00 29.55 70 VAL A O 1
ATOM 539 N N . ARG A 1 83 ? 25.323 20.269 51.043 1.00 29.59 71 ARG A N 1
ATOM 540 C CA . ARG A 1 83 ? 26.627 20.611 50.494 1.00 31.93 71 ARG A CA 1
ATOM 541 C C . ARG A 1 83 ? 27.317 19.250 50.558 1.00 32.47 71 ARG A C 1
ATOM 542 O O . ARG A 1 83 ? 27.452 18.565 49.549 1.00 37.83 71 ARG A O 1
ATOM 550 N N . GLY A 1 84 ? 27.720 18.854 51.754 1.00 33.13 72 GLY A N 1
ATOM 551 C CA . GLY A 1 84 ? 28.369 17.566 51.933 1.00 35.08 72 GLY A CA 1
ATOM 552 C C . GLY A 1 84 ? 27.470 16.576 52.656 1.00 35.02 72 GLY A C 1
ATOM 553 O O . GLY A 1 84 ? 26.582 16.950 53.431 1.00 34.11 72 GLY A O 1
ATOM 554 N N . ILE A 1 85 ? 27.693 15.296 52.408 1.00 34.55 73 ILE A N 1
ATOM 555 C CA . ILE A 1 85 ? 26.897 14.262 53.048 1.00 34.23 73 ILE A CA 1
ATOM 556 C C . ILE A 1 85 ? 27.622 12.937 52.819 1.00 35.73 73 ILE A C 1
ATOM 557 O O . ILE A 1 85 ? 28.285 12.765 51.800 1.00 35.89 73 ILE A O 1
ATOM 562 N N . GLY A 1 86 ? 27.502 12.021 53.774 1.00 36.65 74 GLY A N 1
ATOM 563 C CA . GLY A 1 86 ? 28.155 10.729 53.647 1.00 37.82 74 GLY A CA 1
ATOM 564 C C . GLY A 1 86 ? 27.425 9.711 52.794 1.00 38.60 74 GLY A C 1
ATOM 565 O O . GLY A 1 86 ? 26.203 9.781 52.604 1.00 37.03 74 GLY A O 1
ATOM 566 N N . ARG A 1 87 ? 28.184 8.745 52.280 1.00 38.40 75 ARG A N 1
ATOM 567 C CA . ARG A 1 87 ? 27.619 7.698 51.436 1.00 38.58 75 ARG A CA 1
ATOM 568 C C . ARG A 1 87 ? 26.528 6.936 52.173 1.00 38.24 75 ARG A C 1
ATOM 569 O O . ARG A 1 87 ? 25.517 6.572 51.581 1.00 40.84 75 ARG A O 1
ATOM 577 N N . ARG A 1 88 ? 26.728 6.703 53.467 1.00 38.88 76 ARG A N 1
ATOM 578 C CA . ARG A 1 88 ? 25.739 5.982 54.271 1.00 38.31 76 ARG A CA 1
ATOM 579 C C . ARG A 1 88 ? 24.389 6.709 54.307 1.00 37.72 76 ARG A C 1
ATOM 580 O O . ARG A 1 88 ? 23.334 6.097 54.108 1.00 37.85 76 ARG A O 1
ATOM 588 N N . ALA A 1 89 ? 24.420 8.014 54.565 1.00 34.91 77 ALA A N 1
ATOM 589 C CA . ALA A 1 89 ? 23.189 8.801 54.612 1.00 33.22 77 ALA A CA 1
ATOM 590 C C . ALA A 1 89 ? 22.544 8.833 53.232 1.00 32.13 77 ALA A C 1
ATOM 591 O O . ALA A 1 89 ? 21.337 8.727 53.112 1.00 31.43 77 ALA A O 1
ATOM 593 N N . ILE A 1 90 ? 23.352 8.989 52.189 1.00 32.98 78 ILE A N 1
ATOM 594 C CA . ILE A 1 90 ? 22.816 9.024 50.829 1.00 34.29 78 ILE A CA 1
ATOM 595 C C . ILE A 1 90 ? 22.103 7.708 50.552 1.00 33.57 78 ILE A C 1
ATOM 596 O O . ILE A 1 90 ? 21.001 7.684 50.018 1.00 32.65 78 ILE A O 1
ATOM 601 N N . ALA A 1 91 ? 22.744 6.609 50.931 1.00 35.03 79 ALA A N 1
ATOM 602 C CA . ALA A 1 91 ? 22.165 5.291 50.707 1.00 35.24 79 ALA A CA 1
ATOM 603 C C . ALA A 1 91 ? 20.862 5.160 51.475 1.00 34.74 79 ALA A C 1
ATOM 604 O O . ALA A 1 91 ? 19.878 4.649 50.943 1.00 35.51 79 ALA A O 1
ATOM 606 N N . ALA A 1 92 ? 20.843 5.635 52.720 1.00 33.25 80 ALA A N 1
ATOM 607 C CA . ALA A 1 92 ? 19.633 5.544 53.531 1.00 30.93 80 ALA A CA 1
ATOM 608 C C . ALA A 1 92 ? 18.492 6.358 52.918 1.00 29.46 80 ALA A C 1
ATOM 609 O O . ALA A 1 92 ? 17.359 5.915 52.904 1.00 27.87 80 ALA A O 1
ATOM 611 N N . PHE A 1 93 ? 18.778 7.555 52.420 1.00 29.74 81 PHE A N 1
ATOM 612 C CA . PHE A 1 93 ? 17.708 8.353 51.799 1.00 28.99 81 PHE A CA 1
ATOM 613 C C . PHE A 1 93 ? 17.189 7.659 50.534 1.00 31.84 81 PHE A C 1
ATOM 614 O O . PHE A 1 93 ? 15.977 7.576 50.293 1.00 31.14 81 PHE A O 1
ATOM 622 N N . GLU A 1 94 ? 18.116 7.168 49.722 1.00 34.68 82 GLU A N 1
ATOM 623 C CA . GLU A 1 94 ? 17.744 6.486 48.483 1.00 37.77 82 GLU A CA 1
ATOM 624 C C . GLU A 1 94 ? 16.842 5.285 48.801 1.00 39.25 82 GLU A C 1
ATOM 625 O O . GLU A 1 94 ? 15.828 5.051 48.133 1.00 40.50 82 GLU A O 1
ATOM 631 N N . ALA A 1 95 ? 17.206 4.540 49.838 1.00 39.87 83 ALA A N 1
ATOM 632 C CA . ALA A 1 95 ? 16.432 3.375 50.259 1.00 39.92 83 ALA A CA 1
ATOM 633 C C . ALA A 1 95 ? 15.042 3.752 50.780 1.00 40.61 83 ALA A C 1
ATOM 634 O O . ALA A 1 95 ? 14.146 2.904 50.846 1.00 40.99 83 ALA A O 1
ATOM 644 N N . GLY A 1 97 ? 13.257 6.406 49.451 1.00 37.59 85 GLY A N 1
ATOM 645 C CA . GLY A 1 97 ? 12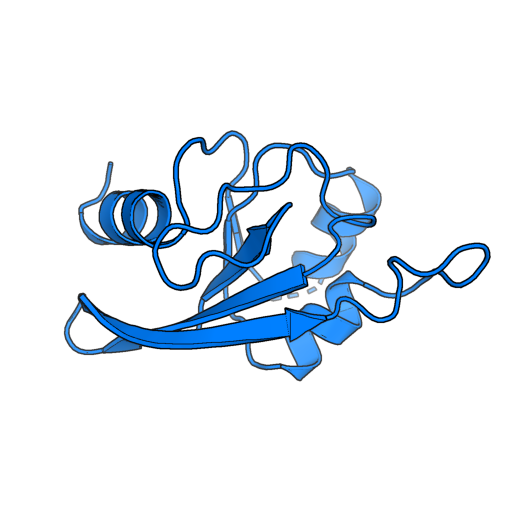.608 7.213 48.431 1.00 37.69 85 GLY A CA 1
ATOM 646 C C . GLY A 1 97 ? 12.769 8.718 48.534 1.00 37.18 85 GLY A C 1
ATOM 647 O O . GLY A 1 97 ? 11.855 9.467 48.172 1.00 38.11 85 GLY A O 1
ATOM 648 N N . VAL A 1 98 ? 13.923 9.158 49.028 1.00 35.56 86 VAL A N 1
ATOM 649 C CA . VAL A 1 98 ? 14.212 10.582 49.170 1.00 33.46 86 VAL A CA 1
ATOM 650 C C . VAL A 1 98 ? 15.351 10.972 48.248 1.00 32.15 86 VAL A C 1
ATOM 651 O O . VAL A 1 98 ? 16.442 10.417 48.318 1.00 32.60 86 VAL A O 1
ATOM 655 N N . LYS A 1 99 ? 15.092 11.934 47.375 1.00 32.74 87 LYS A N 1
ATOM 656 C CA . LYS A 1 99 ? 16.109 12.374 46.443 1.00 31.27 87 LYS A CA 1
ATOM 657 C C . LYS A 1 99 ? 17.114 13.258 47.154 1.00 30.88 87 LYS A C 1
ATOM 658 O O . LYS A 1 99 ? 16.752 14.058 48.026 1.00 31.13 87 LYS A O 1
ATOM 664 N N . VAL A 1 100 ? 18.378 13.099 46.791 1.00 29.39 88 VAL A N 1
ATOM 665 C CA . VAL A 1 100 ? 19.443 13.895 47.381 1.00 31.64 88 VAL A CA 1
ATOM 666 C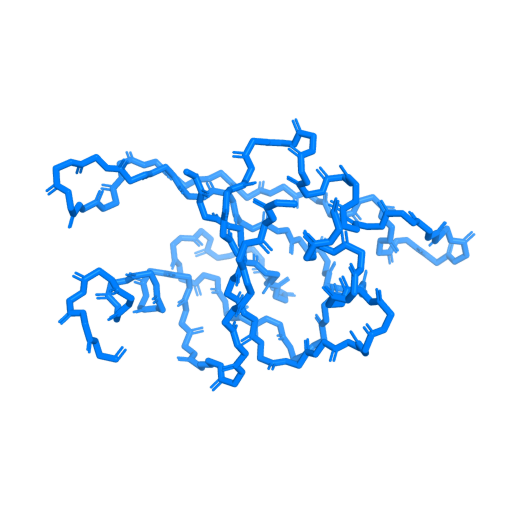 C . VAL A 1 100 ? 20.178 14.713 46.318 1.00 32.84 88 VAL A C 1
ATOM 667 O O . VAL A 1 100 ? 20.529 14.188 45.258 1.00 31.93 88 VAL A O 1
ATOM 671 N N . ILE A 1 101 ? 20.375 16.000 46.580 1.00 32.32 89 ILE A N 1
ATOM 672 C CA . ILE A 1 101 ? 21.155 16.842 45.675 1.00 33.48 89 ILE A CA 1
ATOM 673 C C . ILE A 1 101 ? 22.292 17.389 46.531 1.00 34.93 89 ILE A C 1
ATOM 674 O O . ILE A 1 101 ? 22.048 18.034 47.556 1.00 33.70 89 ILE A O 1
ATOM 679 N N . LYS A 1 102 ? 23.533 17.111 46.125 1.00 37.48 90 LYS A N 1
ATOM 680 C CA . LYS A 1 102 ? 24.709 17.556 46.879 1.00 38.91 90 LYS A CA 1
ATOM 681 C C . LYS A 1 102 ? 25.462 18.686 46.197 1.00 39.37 90 LYS A C 1
ATOM 682 O O . LYS A 1 102 ? 25.201 19.032 45.039 1.00 39.15 90 LYS A O 1
ATOM 688 N N . GLY A 1 103 ? 26.424 19.228 46.935 1.00 39.17 91 GLY A N 1
ATOM 689 C CA . GLY A 1 103 ? 27.267 20.294 46.428 1.00 39.53 91 GLY A CA 1
ATOM 690 C C . GLY A 1 103 ? 26.610 21.644 46.250 1.00 39.19 91 GLY A C 1
ATOM 691 O O . GLY A 1 103 ? 27.075 22.457 45.458 1.00 40.38 91 GLY A O 1
ATOM 692 N N . ALA A 1 104 ? 25.533 21.905 46.975 1.00 37.57 92 ALA A N 1
ATOM 693 C CA . ALA A 1 104 ? 24.867 23.195 46.847 1.00 36.13 92 ALA A CA 1
ATOM 694 C C . ALA A 1 104 ? 25.569 24.223 47.737 1.00 35.92 92 ALA A C 1
ATOM 695 O O . ALA A 1 104 ? 26.338 23.865 48.639 1.00 35.78 92 ALA A O 1
ATOM 697 N N . SER A 1 105 ? 25.308 25.496 47.473 1.00 35.04 93 SER A N 1
ATOM 698 C CA . SER A 1 105 ? 25.908 26.580 48.236 1.00 35.45 93 SER A CA 1
ATOM 699 C C . SER A 1 105 ? 24.948 27.771 48.242 1.00 33.79 93 SER A C 1
ATOM 700 O O . SER A 1 105 ? 24.324 28.065 47.225 1.00 36.77 93 SER A O 1
ATOM 703 N N . GLY A 1 106 ? 24.826 28.441 49.385 1.00 32.32 94 GLY A N 1
ATOM 704 C CA . GLY A 1 106 ? 23.940 29.593 49.491 1.00 29.91 94 GLY A CA 1
ATOM 705 C C . GLY A 1 106 ? 23.023 29.500 50.706 1.00 27.94 94 GLY A C 1
ATOM 706 O O . GLY A 1 106 ? 23.214 28.631 51.550 1.00 28.78 94 GLY A O 1
ATOM 707 N N . THR A 1 107 ? 22.047 30.396 50.810 1.00 24.20 95 THR A N 1
ATOM 708 C CA . THR A 1 107 ? 21.102 30.346 51.925 1.00 21.84 95 THR A CA 1
ATOM 709 C C . THR A 1 107 ? 19.992 29.370 51.536 1.00 21.49 95 THR A C 1
ATOM 710 O O . THR A 1 107 ? 19.919 28.921 50.388 1.00 18.51 95 THR A O 1
ATOM 714 N N . VAL A 1 108 ? 19.112 29.074 52.488 1.00 20.71 96 VAL A N 1
ATOM 715 C CA . VAL A 1 108 ? 17.985 28.176 52.231 1.00 19.73 96 VAL A CA 1
ATOM 716 C C . VAL A 1 108 ? 17.165 28.702 51.064 1.00 19.66 96 VAL A C 1
ATOM 717 O O . VAL A 1 108 ? 16.853 27.977 50.124 1.00 18.83 96 VAL A O 1
ATOM 721 N N . GLU A 1 109 ? 16.832 29.987 51.126 1.00 20.10 97 GLU A N 1
ATOM 722 C CA . GLU A 1 109 ? 16.037 30.616 50.085 1.00 21.45 97 GLU A CA 1
ATOM 723 C C . GLU A 1 109 ? 16.687 30.482 48.716 1.00 20.68 97 GLU A C 1
ATOM 724 O O . GLU A 1 109 ? 16.033 30.118 47.753 1.00 18.52 97 GLU A O 1
ATOM 730 N N . GLU A 1 110 ? 17.978 30.787 48.638 1.00 19.06 98 GLU A N 1
ATOM 731 C CA . GLU A 1 110 ? 18.723 30.695 47.376 1.00 19.78 98 GLU A CA 1
ATOM 732 C C . GLU A 1 110 ? 18.798 29.278 46.788 1.00 20.92 98 GLU A C 1
ATOM 733 O O . GLU A 1 110 ? 18.529 29.077 45.588 1.00 19.96 98 GLU A O 1
ATOM 739 N N . VAL A 1 111 ? 19.153 28.293 47.605 1.00 18.85 99 VAL A N 1
ATOM 740 C CA . VAL A 1 111 ? 19.265 26.936 47.061 1.00 19.79 99 VAL A CA 1
ATOM 741 C C . VAL A 1 111 ? 17.931 26.339 46.646 1.00 19.42 99 VAL A C 1
ATOM 742 O O . VAL A 1 111 ? 17.867 25.619 45.645 1.00 20.49 99 VAL A O 1
ATOM 746 N N . VAL A 1 112 ? 16.855 26.637 47.370 1.00 19.36 100 VAL A N 1
ATOM 747 C CA . VAL A 1 112 ? 15.549 26.122 46.945 1.00 17.75 100 VAL A CA 1
ATOM 748 C C . VAL A 1 112 ? 15.151 26.831 45.634 1.00 20.57 100 VAL A C 1
ATOM 749 O O . VAL A 1 112 ? 14.640 26.191 44.710 1.00 20.28 100 VAL A O 1
ATOM 753 N N . ASN A 1 113 ? 15.378 28.140 45.544 1.00 18.43 101 ASN A N 1
ATOM 754 C CA . ASN A 1 113 ? 15.017 28.839 44.313 1.00 20.70 101 ASN A CA 1
ATOM 755 C C . ASN A 1 113 ? 15.8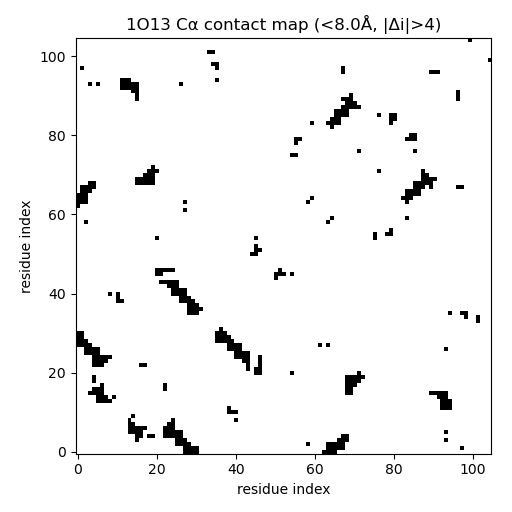57 28.370 43.137 1.00 19.82 101 ASN A C 1
ATOM 756 O O . ASN A 1 113 ? 15.378 28.335 41.994 1.00 20.78 101 ASN A O 1
ATOM 761 N N . GLN A 1 114 ? 17.107 27.988 43.406 1.00 19.58 102 GLN A N 1
ATOM 762 C CA . GLN A 1 114 ? 17.978 27.457 42.354 1.00 20.35 102 GLN A CA 1
ATOM 763 C C . GLN A 1 114 ? 17.389 26.138 41.878 1.00 20.64 102 GLN A C 1
ATOM 764 O O . GLN A 1 114 ? 17.320 25.847 40.668 1.00 20.88 102 GLN A O 1
ATOM 770 N N . TYR A 1 115 ? 16.989 25.316 42.834 1.00 20.32 103 TYR A N 1
ATOM 771 C CA . TYR A 1 115 ? 16.388 24.038 42.485 1.00 21.32 103 TYR A CA 1
ATOM 772 C C . TYR A 1 115 ? 15.137 24.223 41.621 1.00 22.71 103 TYR A C 1
ATOM 773 O O . TYR A 1 115 ? 14.984 23.587 40.559 1.00 22.03 103 TYR A O 1
ATOM 782 N N . LEU A 1 116 ? 14.240 25.086 42.093 1.00 21.22 104 LEU A N 1
ATOM 783 C CA . LEU A 1 116 ? 12.981 25.338 41.419 1.00 24.07 104 LEU A CA 1
ATOM 784 C C . LEU A 1 116 ? 13.139 25.952 40.039 1.00 26.00 104 LEU A C 1
ATOM 785 O O . LEU A 1 116 ? 12.296 25.734 39.167 1.00 27.57 104 LEU A O 1
ATOM 790 N N . SER A 1 117 ? 14.198 26.728 39.837 1.00 25.69 105 SER A N 1
ATOM 791 C CA . SER A 1 117 ? 14.394 27.367 38.544 1.00 26.87 105 SER A CA 1
ATOM 792 C C . SER A 1 117 ? 15.275 26.519 37.612 1.00 29.18 105 SER A C 1
ATOM 793 O O . SER A 1 117 ? 15.651 26.966 36.530 1.00 28.46 105 SER A O 1
ATOM 796 N N . GLY A 1 118 ? 15.616 25.306 38.044 1.00 28.02 106 GLY A N 1
ATOM 797 C CA . GLY A 1 118 ? 16.429 24.424 37.231 1.00 28.11 106 GLY A CA 1
ATOM 798 C C . GLY A 1 118 ? 17.908 24.740 37.194 1.00 29.02 106 GLY A C 1
ATOM 799 O O . GLY A 1 118 ? 18.620 24.255 36.312 1.00 28.43 106 GLY A O 1
ATOM 800 N N . GLN A 1 119 ? 18.393 25.551 38.130 1.00 26.61 107 GLN A N 1
ATOM 801 C CA . GLN A 1 119 ? 19.809 25.879 38.135 1.00 26.82 107 GLN A CA 1
ATOM 802 C C . GLN A 1 119 ? 20.614 24.800 38.840 1.00 28.74 107 GLN A C 1
ATOM 803 O O . GLN A 1 119 ? 19.999 23.938 39.512 1.00 29.59 107 GLN A O 1
#

Solvent-accessible surface area: 6180 Å² total